Protein AF-A0A5P2QMK4-F1 (afdb_monomer_lite)

Sequence (126 aa):
MMDTYLSAARDLVVEGMRESQVALSSDLEFHLAATLARYMHRPIAPDQLTVRLMDAAQRQARRGESRQIGDACLISCAFFAARLTRTGGSVVHYAGLGQTAYEIAGMPEVAHGFPDMLDVLQASSP

Organism: NCBI:txid147645

Structure (mmCIF, N/CA/C/O backbone):
data_AF-A0A5P2QMK4-F1
#
_entry.id   AF-A0A5P2QMK4-F1
#
loop_
_atom_site.group_PDB
_atom_site.id
_atom_site.type_symbol
_atom_site.label_atom_id
_atom_site.label_alt_id
_atom_site.label_comp_id
_atom_site.label_asym_id
_atom_site.label_entity_id
_atom_site.label_seq_id
_atom_site.pdbx_PDB_ins_code
_atom_site.Cartn_x
_atom_site.Cartn_y
_atom_site.Cartn_z
_atom_site.occupancy
_atom_site.B_iso_or_equiv
_atom_site.auth_seq_id
_atom_site.auth_comp_id
_atom_site.auth_asym_id
_atom_site.auth_atom_id
_atom_site.pdbx_PDB_model_num
ATOM 1 N N . MET A 1 1 ? -14.674 1.678 -17.941 1.00 50.78 1 MET A N 1
ATOM 2 C CA . MET A 1 1 ? -13.920 2.917 -17.595 1.00 50.78 1 MET A CA 1
ATOM 3 C C . MET A 1 1 ? -12.775 2.627 -16.622 1.00 50.78 1 MET A C 1
ATOM 5 O O . MET A 1 1 ? -11.735 3.251 -16.754 1.00 50.78 1 MET A O 1
ATOM 9 N N . MET A 1 2 ? -12.916 1.650 -15.710 1.00 52.34 2 MET A N 1
ATOM 10 C CA . MET A 1 2 ? -11.786 1.069 -14.956 1.00 52.34 2 MET A CA 1
ATOM 11 C C . MET A 1 2 ? -10.701 0.495 -15.893 1.00 52.34 2 MET A C 1
ATOM 13 O O . MET A 1 2 ? -9.514 0.610 -15.611 1.00 52.34 2 MET A O 1
ATOM 17 N N . ASP A 1 3 ? -11.118 -0.048 -17.042 1.00 61.03 3 ASP A N 1
ATOM 18 C CA . ASP A 1 3 ? -10.243 -0.698 -18.031 1.00 61.03 3 ASP A CA 1
ATOM 19 C C . ASP A 1 3 ? -9.217 0.248 -18.666 1.00 61.03 3 ASP A C 1
ATOM 21 O O . ASP A 1 3 ? -8.143 -0.188 -19.063 1.00 61.03 3 ASP A O 1
ATOM 25 N N . THR A 1 4 ? -9.517 1.550 -18.737 1.00 74.31 4 THR A N 1
ATOM 26 C CA . THR A 1 4 ? -8.664 2.526 -19.432 1.00 74.31 4 THR A CA 1
ATOM 27 C C . THR A 1 4 ? -7.327 2.736 -18.723 1.00 74.31 4 THR A C 1
ATOM 29 O O . THR A 1 4 ? -6.306 2.890 -19.384 1.00 74.31 4 THR A O 1
ATOM 32 N N . TYR A 1 5 ? -7.315 2.707 -17.389 1.00 84.25 5 TYR A N 1
ATOM 33 C CA . TYR A 1 5 ? -6.095 2.909 -16.599 1.00 84.25 5 TYR A CA 1
ATOM 34 C C . TYR A 1 5 ? -5.447 1.602 -16.159 1.00 84.25 5 TYR A C 1
ATOM 36 O O . TYR A 1 5 ? -4.308 1.620 -15.707 1.00 84.25 5 TYR A O 1
ATOM 44 N N . LEU A 1 6 ? -6.144 0.470 -16.295 1.00 89.69 6 LEU A N 1
ATOM 45 C CA . LEU A 1 6 ? -5.642 -0.814 -15.821 1.00 89.69 6 LEU A CA 1
ATOM 46 C C . LEU A 1 6 ? -4.372 -1.248 -16.561 1.00 89.69 6 LEU A C 1
ATOM 48 O O . LEU A 1 6 ? -3.462 -1.755 -15.918 1.00 89.69 6 LEU A O 1
ATOM 52 N N . SER A 1 7 ? -4.284 -1.010 -17.875 1.00 90.81 7 SER A N 1
ATOM 53 C CA . SER A 1 7 ? -3.068 -1.318 -18.645 1.00 90.81 7 SER A CA 1
ATOM 54 C C . SER A 1 7 ? -1.876 -0.506 -18.144 1.00 90.81 7 SER A C 1
ATOM 56 O O . SER A 1 7 ? -0.875 -1.083 -17.747 1.00 90.81 7 SER A O 1
ATOM 58 N N . ALA A 1 8 ? -2.017 0.821 -18.069 1.00 90.25 8 ALA A N 1
ATOM 59 C CA . ALA A 1 8 ? -0.945 1.698 -17.601 1.00 90.25 8 ALA A CA 1
ATOM 60 C C . ALA A 1 8 ? -0.549 1.405 -16.144 1.00 90.25 8 ALA A C 1
ATOM 62 O O . ALA A 1 8 ? 0.626 1.424 -15.794 1.00 90.25 8 ALA A O 1
ATOM 63 N N . ALA A 1 9 ? -1.528 1.105 -15.288 1.00 93.12 9 ALA A N 1
ATOM 64 C CA . ALA A 1 9 ? -1.268 0.705 -13.914 1.00 93.12 9 ALA A CA 1
ATOM 65 C C . ALA A 1 9 ? -0.511 -0.626 -13.833 1.00 93.12 9 ALA A C 1
ATOM 67 O O . ALA A 1 9 ? 0.369 -0.773 -12.992 1.00 93.12 9 ALA A O 1
ATOM 68 N N . ARG A 1 10 ? -0.830 -1.583 -14.710 1.00 94.50 10 ARG A N 1
ATOM 69 C CA . ARG A 1 10 ? -0.111 -2.853 -14.792 1.00 94.50 10 ARG A CA 1
ATOM 70 C C . ARG A 1 10 ? 1.325 -2.656 -15.261 1.00 94.50 10 ARG A C 1
ATOM 72 O O . ARG A 1 10 ? 2.218 -3.235 -14.658 1.00 94.50 10 ARG A O 1
ATOM 79 N N . ASP A 1 11 ? 1.547 -1.809 -16.262 1.00 94.50 11 ASP A N 1
ATOM 80 C CA . ASP A 1 11 ? 2.893 -1.498 -16.754 1.00 94.50 11 ASP A CA 1
ATOM 81 C C . ASP A 1 11 ? 3.768 -0.904 -15.634 1.00 94.50 11 ASP A C 1
ATOM 83 O O . ASP A 1 11 ? 4.907 -1.328 -15.450 1.00 94.50 11 ASP A O 1
ATOM 87 N N . LEU A 1 12 ? 3.211 -0.000 -14.816 1.00 93.56 12 LEU A N 1
ATOM 88 C CA . LEU A 1 12 ? 3.899 0.552 -13.641 1.00 93.56 12 LEU A CA 1
ATOM 89 C C . LEU A 1 12 ? 4.213 -0.509 -12.580 1.00 93.56 12 LEU A C 1
ATOM 91 O O . LEU A 1 12 ? 5.294 -0.488 -12.000 1.00 93.56 12 LEU A O 1
ATOM 95 N N . VAL A 1 13 ? 3.289 -1.439 -12.323 1.00 96.12 13 VAL A N 1
ATOM 96 C CA . VAL A 1 13 ? 3.514 -2.539 -11.370 1.00 96.12 13 VAL A CA 1
ATOM 97 C C . VAL A 1 13 ? 4.610 -3.478 -11.867 1.00 96.12 13 VAL A C 1
ATOM 99 O O . VAL A 1 13 ? 5.486 -3.841 -11.089 1.00 96.12 13 VAL A O 1
ATOM 102 N N . VAL A 1 14 ? 4.601 -3.838 -13.152 1.00 96.31 14 VAL A N 1
ATOM 103 C CA . VAL A 1 14 ? 5.631 -4.697 -13.756 1.00 96.31 14 VAL A CA 1
ATOM 104 C C . VAL A 1 14 ? 7.005 -4.036 -13.682 1.00 96.31 14 VAL A C 1
ATOM 106 O O . VAL A 1 14 ? 7.978 -4.693 -13.310 1.00 96.31 14 VAL A O 1
ATOM 109 N N . GLU A 1 15 ? 7.091 -2.740 -13.980 1.00 96.12 15 GLU A N 1
ATOM 110 C CA . GLU A 1 15 ? 8.346 -2.001 -13.838 1.00 96.12 15 GLU A CA 1
ATOM 111 C C . GLU A 1 15 ? 8.783 -1.921 -12.368 1.00 96.12 15 GLU A C 1
ATOM 113 O O . GLU A 1 15 ? 9.930 -2.215 -12.048 1.00 96.12 15 GLU A O 1
ATOM 118 N N . GLY A 1 16 ? 7.858 -1.647 -11.445 1.00 96.56 16 GLY A N 1
ATOM 119 C CA . GLY A 1 16 ? 8.141 -1.649 -10.009 1.00 96.56 16 GLY A CA 1
ATOM 120 C C . GLY A 1 16 ? 8.645 -2.999 -9.491 1.00 96.56 16 GLY A C 1
ATOM 121 O O . GLY A 1 16 ? 9.577 -3.038 -8.692 1.00 96.56 16 GLY A O 1
ATOM 122 N N . MET A 1 17 ? 8.090 -4.117 -9.969 1.00 97.62 17 MET A N 1
ATOM 123 C CA . MET A 1 17 ? 8.561 -5.474 -9.650 1.00 97.62 17 MET A CA 1
ATOM 124 C C . MET A 1 17 ? 9.977 -5.715 -10.170 1.00 97.62 17 MET A C 1
ATOM 126 O O . MET A 1 17 ? 10.803 -6.325 -9.490 1.00 97.62 17 MET A O 1
ATOM 130 N N . ARG A 1 18 ? 10.281 -5.206 -11.366 1.00 96.88 18 ARG A N 1
ATOM 131 C CA . ARG A 1 18 ? 11.610 -5.310 -11.965 1.00 96.88 18 ARG A CA 1
ATOM 132 C C . ARG A 1 18 ? 12.651 -4.509 -11.182 1.00 96.88 18 ARG A C 1
ATOM 134 O O . ARG A 1 18 ? 13.705 -5.058 -10.868 1.00 96.88 18 ARG A O 1
ATOM 141 N N . GLU A 1 19 ? 12.354 -3.255 -10.857 1.00 96.88 19 GLU A N 1
ATOM 142 C CA . GLU A 1 19 ? 13.286 -2.345 -10.179 1.00 96.88 19 GLU A CA 1
ATOM 143 C C . GLU A 1 19 ? 13.484 -2.702 -8.697 1.00 96.88 19 GLU A C 1
ATOM 145 O O . GLU A 1 19 ? 14.600 -2.632 -8.185 1.00 96.88 19 GLU A O 1
ATOM 150 N N . SER A 1 20 ? 12.433 -3.163 -8.011 1.00 96.50 20 SER A N 1
ATOM 151 C CA . SER A 1 20 ? 12.529 -3.631 -6.615 1.00 96.50 20 SER A CA 1
ATOM 152 C C . SER A 1 20 ? 13.054 -5.065 -6.476 1.00 96.50 20 SER A C 1
ATOM 154 O O . SER A 1 20 ? 13.384 -5.488 -5.371 1.00 96.50 20 SER A O 1
ATOM 156 N N . GLN A 1 21 ? 13.121 -5.827 -7.574 1.00 96.81 21 GLN A N 1
ATOM 157 C CA . GLN A 1 21 ? 13.398 -7.271 -7.581 1.00 96.81 21 GLN A CA 1
ATOM 158 C C . GLN A 1 21 ? 12.401 -8.108 -6.754 1.00 96.81 21 GLN A C 1
ATOM 160 O O . GLN A 1 21 ? 12.707 -9.232 -6.351 1.00 96.81 21 GLN A O 1
ATOM 165 N N . VAL A 1 22 ? 11.194 -7.586 -6.527 1.00 97.25 22 VAL A N 1
ATOM 166 C CA . VAL A 1 22 ? 10.105 -8.275 -5.830 1.00 97.25 22 VAL A CA 1
ATOM 167 C C . VAL A 1 22 ? 9.210 -8.990 -6.841 1.00 97.25 22 VAL A C 1
ATOM 169 O O . VAL A 1 22 ? 8.655 -8.382 -7.756 1.00 97.25 22 VAL A O 1
ATOM 172 N N . ALA A 1 23 ? 9.024 -10.296 -6.654 1.00 95.50 23 ALA A N 1
ATOM 173 C CA . ALA A 1 23 ? 8.125 -11.108 -7.469 1.00 95.50 23 ALA A CA 1
ATOM 174 C C . ALA A 1 23 ? 6.776 -11.304 -6.758 1.00 95.50 23 ALA A C 1
ATOM 176 O O . ALA A 1 23 ? 6.620 -12.217 -5.949 1.00 95.50 23 ALA A O 1
ATOM 177 N N . LEU A 1 24 ? 5.795 -10.453 -7.072 1.00 96.94 24 LEU A N 1
ATOM 178 C CA . LEU A 1 24 ? 4.421 -10.611 -6.592 1.00 96.94 24 LEU A CA 1
ATOM 179 C C . LEU A 1 24 ? 3.748 -11.850 -7.207 1.00 96.94 24 LEU A C 1
ATOM 181 O O . LEU A 1 24 ? 4.017 -12.216 -8.353 1.00 96.94 24 LEU A O 1
ATOM 185 N N . SER A 1 25 ? 2.828 -12.470 -6.459 1.00 97.06 25 SER A N 1
ATOM 186 C CA . SER A 1 25 ? 1.898 -13.452 -7.031 1.00 97.06 25 SER A CA 1
ATOM 187 C C . SER A 1 25 ? 0.987 -12.776 -8.064 1.00 97.06 25 SER A C 1
ATOM 189 O O . SER A 1 25 ? 0.791 -11.559 -8.033 1.00 97.06 25 SER A O 1
ATOM 191 N N . SER A 1 26 ? 0.381 -13.558 -8.962 1.00 94.94 26 SER A N 1
ATOM 192 C CA . SER A 1 26 ? -0.563 -13.029 -9.958 1.00 94.94 26 SER A CA 1
ATOM 193 C C . SER A 1 26 ? -1.732 -12.273 -9.323 1.00 94.94 26 SER A C 1
ATOM 195 O O . SER A 1 26 ? -2.224 -11.294 -9.886 1.00 94.94 26 SER A O 1
ATOM 197 N N . ASP A 1 27 ? -2.161 -12.714 -8.142 1.00 95.19 27 ASP A N 1
ATOM 198 C CA . ASP A 1 27 ? -3.295 -12.139 -7.425 1.00 95.19 27 ASP A CA 1
ATOM 199 C C . ASP A 1 27 ? -2.906 -10.811 -6.764 1.00 95.19 27 ASP A C 1
ATOM 201 O O . ASP A 1 27 ? -3.670 -9.842 -6.828 1.00 95.19 27 ASP A O 1
ATOM 205 N N . LEU A 1 28 ? -1.691 -10.726 -6.209 1.00 97.31 28 LEU A N 1
ATOM 206 C CA . LEU A 1 28 ? -1.130 -9.485 -5.676 1.00 97.31 28 LEU A CA 1
ATOM 207 C C . LEU A 1 28 ? -0.842 -8.467 -6.784 1.00 97.31 28 LEU A C 1
ATOM 209 O O . LEU A 1 28 ? -1.220 -7.306 -6.638 1.00 97.31 28 LEU A O 1
ATOM 213 N N . GLU A 1 29 ? -0.252 -8.890 -7.906 1.00 97.38 29 GLU A N 1
ATOM 214 C CA . GLU A 1 29 ? -0.031 -8.039 -9.085 1.00 97.38 29 GLU A CA 1
ATOM 215 C C . GLU A 1 29 ? -1.361 -7.454 -9.581 1.00 97.38 29 GLU A C 1
ATOM 217 O O . GLU A 1 29 ? -1.494 -6.239 -9.761 1.00 97.38 29 GLU A O 1
ATOM 222 N N . PHE A 1 30 ? -2.379 -8.305 -9.753 1.00 95.75 30 PHE A N 1
ATOM 223 C CA . PHE A 1 30 ? -3.694 -7.872 -10.212 1.00 95.75 30 PHE A CA 1
ATOM 224 C C . PHE A 1 30 ? -4.369 -6.922 -9.218 1.00 95.75 30 PHE A C 1
ATOM 226 O O . PHE A 1 30 ? -4.910 -5.888 -9.627 1.00 95.75 30 PHE A O 1
ATOM 233 N N . HIS A 1 31 ? -4.340 -7.237 -7.917 1.00 96.06 31 HIS A N 1
ATOM 234 C CA . HIS A 1 31 ? -4.886 -6.352 -6.885 1.00 96.06 31 HIS A CA 1
ATOM 235 C C . HIS A 1 31 ? -4.177 -4.998 -6.895 1.00 96.06 31 HIS A C 1
ATOM 237 O O . HIS A 1 31 ? -4.850 -3.966 -6.881 1.00 96.06 31 HIS A O 1
ATOM 243 N N . LEU A 1 32 ? -2.846 -4.989 -6.980 1.00 96.56 32 LEU A N 1
ATOM 244 C CA . LEU A 1 32 ? -2.043 -3.772 -6.981 1.00 96.56 32 LEU A CA 1
ATOM 245 C C . LEU A 1 32 ? -2.341 -2.896 -8.201 1.00 96.56 32 LEU A C 1
ATOM 247 O O . LEU A 1 32 ? -2.631 -1.708 -8.042 1.00 96.56 32 LEU A O 1
ATOM 251 N N . ALA A 1 33 ? -2.374 -3.482 -9.401 1.00 95.75 33 ALA A N 1
ATOM 252 C CA . ALA A 1 33 ? -2.709 -2.772 -10.634 1.00 95.75 33 ALA A CA 1
ATOM 253 C C . ALA A 1 33 ? -4.142 -2.210 -10.596 1.00 95.75 33 ALA A C 1
ATOM 255 O O . ALA A 1 33 ? -4.375 -1.047 -10.939 1.00 95.75 33 ALA A O 1
ATOM 256 N N . ALA A 1 34 ? -5.113 -2.995 -10.118 1.00 94.44 34 ALA A N 1
ATOM 257 C CA . ALA A 1 34 ? -6.497 -2.544 -9.976 1.00 94.44 34 ALA A CA 1
ATOM 258 C C . ALA A 1 34 ? -6.643 -1.420 -8.938 1.00 94.44 34 ALA A C 1
ATOM 260 O O . ALA A 1 34 ? -7.449 -0.501 -9.121 1.00 94.44 34 ALA A O 1
ATOM 261 N N . THR A 1 35 ? -5.879 -1.478 -7.847 1.00 93.75 35 THR A N 1
ATOM 262 C CA . THR A 1 35 ? -5.832 -0.434 -6.821 1.00 93.75 35 THR A CA 1
ATOM 263 C C . THR A 1 35 ? -5.215 0.842 -7.379 1.00 93.75 35 THR A C 1
ATOM 265 O O . THR A 1 35 ? -5.834 1.902 -7.290 1.00 93.75 35 THR A O 1
ATOM 268 N N . LEU A 1 36 ? -4.072 0.756 -8.056 1.00 92.31 36 LEU A N 1
ATOM 269 C CA . LEU A 1 36 ? -3.412 1.908 -8.662 1.00 92.31 36 LEU A CA 1
ATOM 270 C C . LEU A 1 36 ? -4.308 2.589 -9.713 1.00 92.31 36 LEU A C 1
ATOM 272 O O . LEU A 1 36 ? -4.560 3.792 -9.620 1.00 92.31 36 LEU A O 1
ATOM 276 N N . ALA A 1 37 ? -4.909 1.820 -10.627 1.00 92.06 37 ALA A N 1
ATOM 277 C CA . ALA A 1 37 ? -5.866 2.334 -11.615 1.00 92.06 37 ALA A CA 1
ATOM 278 C C . ALA A 1 37 ? -7.067 3.047 -10.963 1.00 92.06 37 ALA A C 1
ATOM 280 O O . ALA A 1 37 ? -7.588 4.040 -11.486 1.00 92.06 37 ALA A O 1
ATOM 281 N N . ARG A 1 38 ? -7.507 2.571 -9.789 1.00 89.62 38 ARG A N 1
ATOM 282 C CA . ARG A 1 38 ? -8.593 3.194 -9.023 1.00 89.62 38 ARG A CA 1
ATOM 283 C C . ARG A 1 38 ? -8.209 4.560 -8.459 1.00 89.62 38 ARG A C 1
ATOM 285 O O . ARG A 1 38 ? -9.045 5.459 -8.408 1.00 89.62 38 ARG A O 1
ATOM 292 N N . TYR A 1 39 ? -6.965 4.713 -8.026 1.00 86.50 39 TYR A N 1
ATOM 293 C CA . TYR A 1 39 ? -6.485 5.937 -7.390 1.00 86.50 39 TYR A CA 1
ATOM 294 C C . TYR A 1 39 ? -5.888 6.953 -8.368 1.00 86.50 39 TYR A C 1
ATOM 296 O O . TYR A 1 39 ? -5.823 8.130 -8.031 1.00 86.50 39 TYR A O 1
ATOM 304 N N . MET A 1 40 ? -5.603 6.562 -9.613 1.00 84.94 40 MET A N 1
ATOM 305 C CA . MET A 1 40 ? -5.282 7.502 -10.699 1.00 84.94 40 MET A CA 1
ATOM 306 C C . MET A 1 40 ? -6.417 8.494 -11.008 1.00 84.94 40 MET A C 1
ATOM 308 O O . MET A 1 40 ? -6.161 9.589 -11.497 1.00 84.94 40 MET A O 1
ATOM 312 N N . HIS A 1 41 ? -7.670 8.136 -10.715 1.00 78.81 41 HIS A N 1
ATOM 313 C CA . HIS A 1 41 ? -8.843 8.975 -10.992 1.00 78.81 41 HIS A CA 1
ATOM 314 C C . HIS A 1 41 ? -9.588 9.435 -9.730 1.00 78.81 41 HIS A C 1
ATOM 316 O O . HIS A 1 41 ? -10.612 10.116 -9.831 1.00 78.81 41 HIS A O 1
ATOM 322 N N . ARG A 1 42 ? -9.118 9.050 -8.535 1.00 76.94 42 ARG A N 1
ATOM 323 C CA . ARG A 1 42 ? -9.739 9.430 -7.262 1.00 76.94 42 ARG A CA 1
ATOM 324 C C . ARG A 1 42 ? -8.779 10.264 -6.422 1.00 76.94 42 ARG A C 1
ATOM 326 O O . ARG A 1 42 ? -7.721 9.758 -6.058 1.00 76.94 42 ARG A O 1
ATOM 333 N N . PRO A 1 43 ? -9.163 11.492 -6.026 1.00 69.62 43 PRO A N 1
ATOM 334 C CA . PRO A 1 43 ? -8.358 12.262 -5.097 1.00 69.62 43 PRO A CA 1
ATOM 335 C C . PRO A 1 43 ? -8.247 11.514 -3.766 1.00 69.62 43 PRO A C 1
ATOM 337 O O . PRO A 1 43 ? -9.242 11.055 -3.198 1.00 69.62 43 PRO A O 1
ATOM 340 N N . ILE A 1 44 ? -7.020 11.408 -3.266 1.00 72.25 44 ILE A N 1
ATOM 341 C CA . ILE A 1 44 ? -6.745 10.929 -1.915 1.00 72.25 44 ILE A CA 1
ATOM 342 C C . ILE A 1 44 ? -6.689 12.143 -1.001 1.00 72.25 44 ILE A C 1
ATOM 344 O O . ILE A 1 44 ? -6.145 13.184 -1.365 1.00 72.25 44 ILE A O 1
ATOM 348 N N . ALA A 1 45 ? -7.231 11.995 0.203 1.00 74.06 45 ALA A N 1
ATOM 349 C CA . ALA A 1 45 ? -7.038 12.936 1.297 1.00 74.06 45 ALA A CA 1
ATOM 350 C C . ALA A 1 45 ? -6.163 12.267 2.372 1.00 74.06 45 ALA A C 1
ATOM 352 O O . ALA A 1 45 ? -6.717 11.731 3.336 1.00 74.06 45 ALA A O 1
ATOM 353 N N . PRO A 1 46 ? -4.819 12.251 2.217 1.00 68.31 46 PRO A N 1
ATOM 354 C CA . PRO A 1 46 ? -3.945 11.525 3.135 1.00 68.31 46 PRO A CA 1
ATOM 355 C C . PRO A 1 46 ? -4.051 12.047 4.570 1.00 68.31 46 PRO A C 1
ATOM 357 O O . PRO A 1 46 ? -4.027 11.271 5.514 1.00 68.31 46 PRO A O 1
ATOM 360 N N . ASP A 1 47 ? -4.282 13.351 4.732 1.00 66.06 47 ASP A N 1
ATOM 361 C CA . ASP A 1 47 ? -4.409 14.005 6.043 1.00 66.06 47 ASP A CA 1
ATOM 362 C C . ASP A 1 47 ? -5.620 13.514 6.852 1.00 66.06 47 ASP A C 1
ATOM 364 O O . ASP A 1 47 ? -5.661 13.669 8.068 1.00 66.06 47 ASP A O 1
ATOM 368 N N . GLN A 1 48 ? -6.628 12.942 6.186 1.00 70.38 48 GLN A N 1
ATOM 369 C CA . GLN A 1 48 ? -7.854 12.457 6.824 1.00 70.38 48 GLN A CA 1
ATOM 370 C C . GLN A 1 48 ? -7.845 10.943 7.037 1.00 70.38 48 GLN A C 1
ATOM 372 O O . GLN A 1 48 ? -8.815 10.411 7.579 1.00 70.38 48 GLN A O 1
ATOM 377 N N . LEU A 1 49 ? -6.785 10.241 6.616 1.00 70.12 49 LEU A N 1
ATOM 378 C CA . LEU A 1 49 ? -6.713 8.785 6.726 1.00 70.12 49 LEU A CA 1
ATOM 379 C C . LEU A 1 49 ? -6.903 8.340 8.163 1.00 70.12 49 LEU A C 1
ATOM 381 O O . LEU A 1 49 ? -7.794 7.540 8.410 1.00 70.12 49 LEU A O 1
ATOM 385 N N . THR A 1 50 ? -6.153 8.908 9.106 1.00 66.00 50 THR A N 1
ATOM 386 C CA . THR A 1 50 ? -6.213 8.533 10.526 1.00 66.00 50 THR A CA 1
ATOM 387 C C . THR A 1 50 ? -7.616 8.681 11.106 1.00 66.00 50 THR A C 1
ATOM 389 O O . THR A 1 50 ? -8.087 7.791 11.806 1.00 66.00 50 THR A O 1
ATOM 392 N N . VAL A 1 51 ? -8.321 9.768 10.776 1.00 70.44 51 VAL A N 1
ATOM 393 C CA . VAL A 1 51 ? -9.692 10.003 11.256 1.00 70.44 51 VAL A CA 1
ATOM 394 C C . VAL A 1 51 ? -10.666 9.021 10.614 1.00 70.44 51 VAL A C 1
ATOM 396 O O . VAL A 1 51 ? -11.427 8.377 11.327 1.00 70.44 51 VAL A O 1
ATOM 399 N N . ARG A 1 52 ? -10.613 8.846 9.287 1.00 71.25 52 ARG A N 1
ATOM 400 C CA . ARG A 1 52 ? -11.464 7.882 8.565 1.00 71.25 52 ARG A CA 1
ATOM 401 C C . ARG A 1 52 ? -11.239 6.447 9.044 1.00 71.25 52 ARG A C 1
ATOM 403 O O . ARG A 1 52 ? -12.187 5.679 9.137 1.00 71.25 52 ARG A O 1
ATOM 410 N N . LEU A 1 53 ? -9.992 6.112 9.361 1.00 66.06 53 LEU A N 1
ATOM 411 C CA . LEU A 1 53 ? -9.562 4.838 9.928 1.00 66.06 53 LEU A CA 1
ATOM 412 C C . LEU A 1 53 ? -10.157 4.606 11.320 1.00 66.06 53 LEU A C 1
ATOM 414 O O . LEU A 1 53 ? -10.771 3.568 11.553 1.00 66.06 53 LEU A O 1
ATOM 418 N N . MET A 1 54 ? -9.999 5.567 12.234 1.00 67.81 54 MET A N 1
ATOM 419 C CA . MET A 1 54 ? -10.543 5.470 13.595 1.00 67.81 54 MET A CA 1
ATOM 420 C C . MET A 1 54 ? -12.069 5.372 13.584 1.00 67.81 54 MET A C 1
ATOM 422 O O . MET A 1 54 ? -12.649 4.568 14.308 1.00 67.81 54 MET A O 1
ATOM 426 N N . ASP A 1 55 ? -12.710 6.146 12.718 1.00 75.38 55 ASP A N 1
AT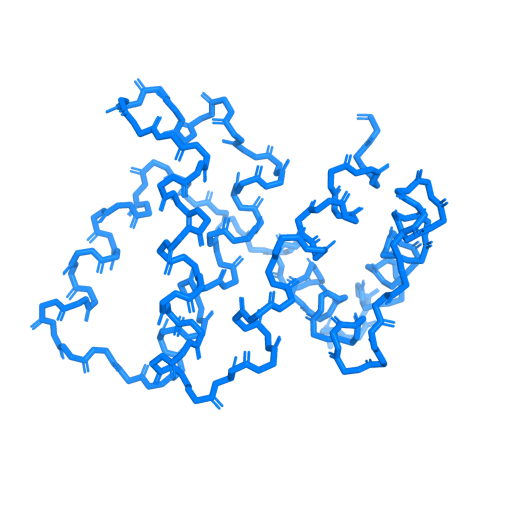OM 427 C CA . ASP A 1 55 ? -14.157 6.165 12.548 1.00 75.38 55 ASP A CA 1
ATOM 428 C C . ASP A 1 55 ? -14.694 4.823 12.011 1.00 75.38 55 ASP A C 1
ATOM 430 O O . ASP A 1 55 ? -15.660 4.263 12.530 1.00 75.38 55 ASP A O 1
ATOM 434 N N . ALA A 1 56 ? -14.008 4.235 11.029 1.00 69.69 56 ALA A N 1
ATOM 435 C CA . ALA A 1 56 ? -14.321 2.910 10.501 1.00 69.69 56 ALA A CA 1
ATOM 436 C C . ALA A 1 56 ? -14.109 1.788 11.536 1.00 69.69 56 ALA A C 1
ATOM 438 O O . ALA A 1 56 ? -14.931 0.874 11.643 1.00 69.69 56 ALA A O 1
ATOM 439 N N . ALA A 1 57 ? -13.041 1.870 12.336 1.00 64.19 57 ALA A N 1
ATOM 440 C CA . ALA A 1 57 ? -12.788 0.928 13.424 1.00 64.19 57 ALA A CA 1
ATOM 441 C C . ALA A 1 57 ? -13.884 1.000 14.502 1.00 64.19 57 ALA A C 1
ATOM 443 O O . ALA A 1 57 ? -14.380 -0.035 14.947 1.00 64.19 57 ALA A O 1
ATOM 444 N N . GLN A 1 58 ? -14.321 2.210 14.870 1.00 67.31 58 GLN A N 1
ATOM 445 C CA . GLN A 1 58 ? -15.395 2.418 15.848 1.00 67.31 58 GLN A CA 1
ATOM 446 C C . GLN A 1 58 ? -16.750 1.887 15.370 1.00 67.31 58 GLN A C 1
ATOM 448 O O . GLN A 1 58 ? -17.531 1.384 16.176 1.00 67.31 58 GLN A O 1
ATOM 453 N N . ARG A 1 59 ? -17.038 1.96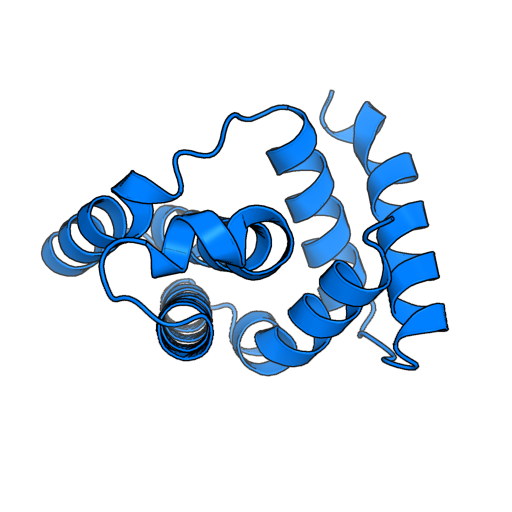6 14.067 1.00 74.25 59 ARG A N 1
ATOM 454 C CA . ARG A 1 59 ? -18.319 1.525 13.494 1.00 74.25 59 ARG A CA 1
ATOM 455 C C . ARG A 1 59 ? -18.367 0.053 13.084 1.00 74.25 59 ARG A C 1
ATOM 457 O O . ARG A 1 59 ? -19.357 -0.348 12.477 1.00 74.25 59 ARG A O 1
ATOM 464 N N . GLN A 1 60 ? -17.332 -0.737 13.383 1.00 66.94 60 GLN A N 1
ATOM 465 C CA . GLN A 1 60 ? -17.180 -2.104 12.864 1.00 66.94 60 GLN A CA 1
ATOM 466 C C . GLN A 1 60 ? -17.376 -2.148 11.341 1.00 66.94 60 GLN A C 1
ATOM 468 O O . GLN A 1 60 ? -18.320 -2.754 10.827 1.00 66.94 60 GLN A O 1
ATOM 473 N N . ALA A 1 61 ? -16.496 -1.445 10.626 1.00 66.88 61 ALA A N 1
ATOM 474 C CA . ALA A 1 61 ? -16.551 -1.294 9.179 1.00 66.88 61 ALA A CA 1
ATOM 475 C C . ALA A 1 61 ? -16.858 -2.602 8.435 1.00 66.88 61 ALA A C 1
ATOM 477 O O . ALA A 1 61 ? -16.338 -3.681 8.734 1.00 66.88 61 ALA A O 1
ATOM 478 N N . ARG A 1 62 ? -17.706 -2.488 7.409 1.00 76.50 62 ARG A N 1
ATOM 479 C CA . ARG A 1 62 ? -18.006 -3.607 6.508 1.00 76.50 62 ARG A CA 1
ATOM 480 C C . ARG A 1 62 ? -16.739 -3.974 5.735 1.00 76.50 62 ARG A C 1
ATOM 482 O O . ARG A 1 62 ? -15.967 -3.091 5.375 1.00 76.50 62 ARG A O 1
ATOM 489 N N . ARG A 1 63 ? -16.587 -5.246 5.346 1.00 80.69 63 ARG A N 1
ATOM 490 C CA . ARG A 1 63 ? -15.418 -5.748 4.586 1.00 80.69 63 ARG A CA 1
ATOM 491 C C . ARG A 1 63 ? -14.999 -4.854 3.407 1.00 80.69 63 ARG A C 1
ATOM 493 O O . ARG A 1 63 ? -13.815 -4.643 3.178 1.00 80.69 63 ARG A O 1
ATOM 500 N N . GLY A 1 64 ? -15.968 -4.300 2.671 1.00 82.00 64 GLY A N 1
ATOM 501 C CA . GLY A 1 64 ? -15.697 -3.401 1.543 1.00 82.00 64 GLY A CA 1
ATOM 502 C C . GLY A 1 64 ? -15.104 -2.040 1.934 1.00 82.00 64 GLY A C 1
ATOM 503 O O . GLY A 1 64 ? -14.326 -1.480 1.168 1.00 82.00 64 GLY A O 1
ATOM 504 N N . GLU A 1 65 ? -15.445 -1.515 3.110 1.00 84.75 65 GLU A N 1
ATOM 505 C CA . GLU A 1 65 ? -14.867 -0.286 3.662 1.00 84.75 65 GLU A CA 1
ATOM 506 C C . GLU A 1 65 ? -13.456 -0.549 4.203 1.00 84.75 65 GLU A C 1
ATOM 508 O O . GLU A 1 65 ? -12.540 0.210 3.897 1.00 84.75 65 GLU A O 1
ATOM 513 N N . SER A 1 66 ? -13.242 -1.684 4.879 1.00 87.62 66 SER A N 1
ATOM 514 C CA . SER A 1 66 ? -11.912 -2.122 5.326 1.00 87.62 66 SER A CA 1
ATOM 515 C C . SER A 1 66 ? -10.941 -2.313 4.156 1.00 87.62 66 SER A C 1
ATOM 517 O O . SER A 1 66 ? -9.811 -1.839 4.216 1.00 87.62 66 SER A O 1
ATOM 519 N N . ARG A 1 67 ? -11.393 -2.894 3.035 1.00 91.94 67 ARG A N 1
ATOM 520 C CA . ARG A 1 67 ? -10.579 -2.964 1.812 1.00 91.94 67 ARG A CA 1
ATOM 521 C C . ARG A 1 67 ? -10.171 -1.576 1.313 1.00 91.94 67 ARG A C 1
ATOM 523 O O . ARG A 1 67 ? -9.002 -1.356 1.032 1.00 91.94 67 ARG A O 1
ATOM 530 N N . GLN A 1 68 ? -11.112 -0.635 1.211 1.00 89.81 68 GLN A N 1
ATOM 531 C CA . GLN A 1 68 ? -10.809 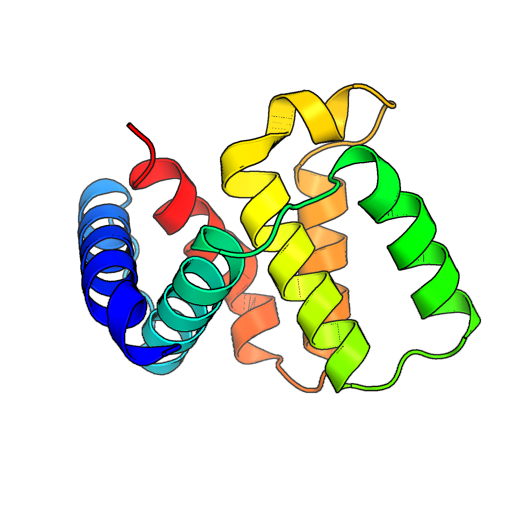0.721 0.723 1.00 89.81 68 GLN A CA 1
ATOM 532 C C . GLN A 1 68 ? -9.818 1.456 1.627 1.00 89.81 68 GLN A C 1
ATOM 534 O O . GLN A 1 68 ? -9.040 2.284 1.157 1.00 89.81 68 GLN A O 1
ATOM 539 N N . ILE A 1 69 ? -9.866 1.171 2.924 1.00 88.50 69 ILE A N 1
ATOM 540 C CA . ILE A 1 69 ? -8.903 1.674 3.893 1.00 88.50 69 ILE A CA 1
ATOM 541 C C . ILE A 1 69 ? -7.518 1.073 3.633 1.00 88.50 69 ILE A C 1
ATOM 543 O O . ILE A 1 69 ? -6.554 1.829 3.550 1.00 88.50 69 ILE A O 1
ATOM 547 N N . GLY A 1 70 ? -7.426 -0.247 3.444 1.00 92.75 70 GLY A N 1
ATOM 548 C CA . GLY A 1 70 ? -6.181 -0.926 3.071 1.00 92.75 70 GLY A CA 1
ATOM 549 C C . GLY A 1 70 ? -5.571 -0.356 1.788 1.00 92.75 70 GLY A C 1
ATOM 550 O O . GLY A 1 70 ? -4.398 0.023 1.778 1.00 92.75 70 GLY A O 1
ATOM 551 N N . ASP A 1 71 ? -6.388 -0.199 0.743 1.00 93.94 71 ASP A N 1
ATOM 552 C CA . ASP A 1 71 ? -5.975 0.376 -0.540 1.00 93.94 71 ASP A CA 1
ATOM 553 C C . ASP A 1 71 ? 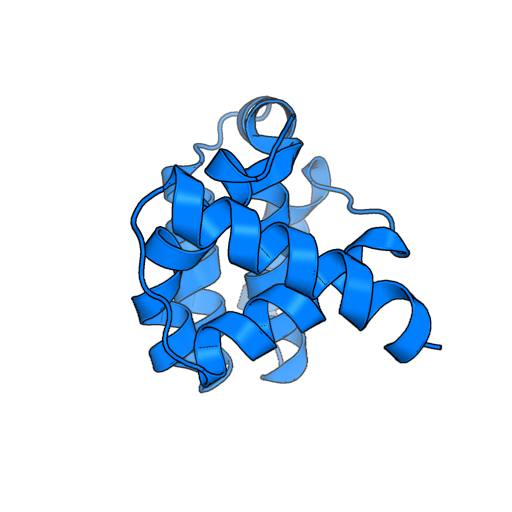-5.466 1.827 -0.361 1.00 93.94 71 ASP A C 1
ATOM 555 O O . ASP A 1 71 ? -4.424 2.211 -0.899 1.00 93.94 71 ASP A O 1
ATOM 559 N N . ALA A 1 72 ? -6.170 2.644 0.434 1.00 90.94 72 ALA A N 1
ATOM 560 C CA . ALA A 1 72 ? -5.785 4.029 0.698 1.00 90.94 72 ALA A CA 1
ATOM 561 C C . ALA A 1 72 ? -4.490 4.142 1.518 1.00 90.94 72 ALA A C 1
ATOM 563 O O . ALA A 1 72 ? -3.688 5.038 1.242 1.00 90.94 72 ALA A O 1
ATOM 564 N N . CYS A 1 73 ? -4.276 3.255 2.498 1.00 91.56 73 CYS A N 1
ATOM 565 C CA . CYS A 1 73 ? -3.017 3.160 3.237 1.00 91.56 73 CYS A CA 1
ATOM 566 C C . CYS A 1 73 ? -1.862 2.830 2.289 1.00 91.56 73 CYS A C 1
ATOM 568 O O . CYS A 1 73 ? -0.852 3.525 2.317 1.00 91.56 73 CYS A O 1
ATOM 570 N N . LEU A 1 74 ? -2.034 1.835 1.414 1.00 94.06 74 LEU A N 1
ATOM 571 C CA . LEU A 1 74 ? -1.005 1.408 0.465 1.00 94.06 74 LEU A CA 1
ATOM 572 C C . LEU A 1 74 ? -0.568 2.555 -0.457 1.00 94.06 74 LEU A C 1
ATOM 574 O O . LEU A 1 74 ? 0.609 2.909 -0.494 1.00 94.06 74 LEU A O 1
ATOM 578 N N . ILE A 1 75 ? -1.524 3.208 -1.126 1.00 92.56 75 ILE A N 1
ATOM 579 C CA . ILE A 1 75 ? -1.219 4.319 -2.040 1.00 92.56 75 ILE A CA 1
ATOM 580 C C . ILE A 1 75 ? -0.646 5.528 -1.290 1.00 92.56 75 ILE A C 1
ATOM 582 O O . ILE A 1 75 ? 0.247 6.212 -1.791 1.00 92.56 75 ILE A O 1
ATOM 586 N N . SER A 1 76 ? -1.122 5.800 -0.073 1.00 89.56 76 SER A N 1
ATOM 587 C CA . SER A 1 76 ? -0.617 6.936 0.703 1.00 89.56 76 SER A CA 1
ATOM 588 C C . SER A 1 76 ? 0.802 6.711 1.208 1.00 89.56 76 SER A C 1
ATOM 590 O O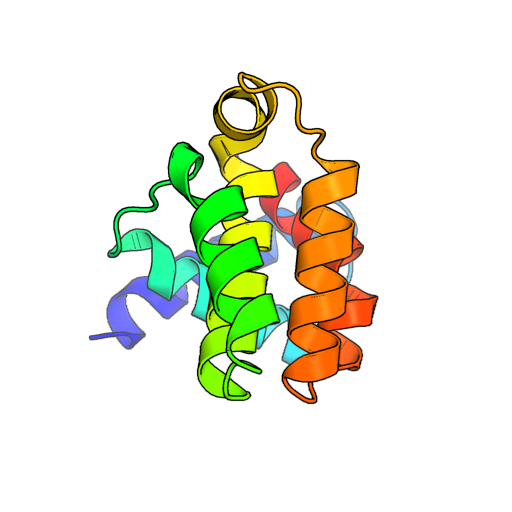 . SER A 1 76 ? 1.606 7.641 1.156 1.00 89.56 76 SER A O 1
ATOM 592 N N . CYS A 1 77 ? 1.131 5.493 1.641 1.00 91.38 77 CYS A N 1
ATOM 593 C CA . CYS A 1 77 ? 2.492 5.116 2.014 1.00 91.38 77 CYS A CA 1
ATOM 594 C C . CYS A 1 77 ? 3.452 5.194 0.819 1.00 91.38 77 CYS A C 1
ATOM 596 O O . CYS A 1 77 ? 4.583 5.641 0.994 1.00 91.38 77 CYS A O 1
ATOM 598 N N . ALA A 1 78 ? 2.999 4.812 -0.379 1.00 91.81 78 ALA A N 1
ATOM 599 C CA . ALA A 1 78 ? 3.821 4.841 -1.586 1.00 91.81 78 ALA A CA 1
ATOM 600 C C . ALA A 1 78 ? 4.087 6.269 -2.098 1.00 91.81 78 ALA A C 1
ATOM 602 O O . ALA A 1 78 ? 5.237 6.653 -2.271 1.00 91.81 78 ALA A O 1
ATOM 603 N N . PHE A 1 79 ? 3.041 7.081 -2.294 1.00 88.50 79 PHE A N 1
ATOM 604 C CA . PHE A 1 79 ? 3.157 8.350 -3.035 1.00 88.50 79 PHE A CA 1
ATOM 605 C C . PHE A 1 79 ? 3.008 9.611 -2.175 1.00 88.50 79 PHE A C 1
ATOM 607 O O . PHE A 1 79 ? 3.287 10.720 -2.629 1.00 88.50 79 PHE A O 1
ATOM 614 N N . PHE A 1 80 ? 2.552 9.481 -0.926 1.00 86.19 80 PHE A N 1
ATOM 615 C CA . PHE A 1 80 ? 2.206 10.621 -0.071 1.00 86.19 80 PHE A CA 1
ATOM 616 C C . PHE A 1 80 ? 2.838 10.538 1.326 1.00 86.19 80 PHE A C 1
ATOM 618 O O . PHE A 1 80 ? 2.345 11.169 2.266 1.00 86.19 80 PHE A O 1
ATOM 625 N N . ALA A 1 81 ? 3.954 9.815 1.468 1.00 83.50 81 ALA A N 1
ATOM 626 C CA . ALA A 1 81 ? 4.638 9.597 2.743 1.00 83.50 81 ALA A CA 1
ATOM 627 C C . ALA A 1 81 ? 4.930 10.907 3.500 1.00 83.50 81 ALA A C 1
ATOM 629 O O . ALA A 1 81 ? 4.571 11.039 4.667 1.00 83.50 81 ALA A O 1
ATOM 630 N N . ALA A 1 82 ? 5.479 11.923 2.823 1.00 81.75 82 ALA A N 1
ATOM 631 C CA . ALA A 1 82 ? 5.783 13.227 3.429 1.00 81.75 82 ALA A CA 1
ATOM 632 C C . ALA A 1 82 ? 4.543 13.973 3.959 1.00 81.75 82 ALA A C 1
ATOM 634 O O . ALA A 1 82 ? 4.639 14.835 4.835 1.00 81.75 82 ALA A O 1
ATOM 635 N N . ARG A 1 83 ? 3.364 13.677 3.405 1.00 78.56 83 ARG A N 1
ATOM 636 C CA . ARG A 1 83 ? 2.096 14.253 3.849 1.00 78.56 83 ARG A CA 1
ATOM 637 C C . ARG A 1 83 ? 1.515 13.461 5.023 1.00 78.56 83 ARG A C 1
ATOM 639 O O . ARG A 1 83 ? 1.091 14.074 5.996 1.00 78.56 83 ARG A O 1
ATOM 646 N N . LEU A 1 84 ? 1.598 12.130 4.979 1.00 77.50 84 LEU A N 1
ATOM 647 C CA . LEU A 1 84 ? 1.200 11.238 6.077 1.00 77.50 84 LEU A CA 1
ATOM 648 C C . LEU A 1 84 ? 1.975 11.486 7.378 1.00 77.50 84 LEU A C 1
ATOM 650 O O . LEU A 1 84 ? 1.407 11.381 8.465 1.00 77.50 84 LEU A O 1
ATOM 654 N N . THR A 1 85 ? 3.270 11.793 7.283 1.00 79.69 85 THR A N 1
ATOM 655 C CA . THR A 1 85 ? 4.136 11.965 8.461 1.00 79.69 85 THR A CA 1
ATOM 656 C C . THR A 1 85 ? 4.055 13.359 9.081 1.00 79.69 85 THR A C 1
ATOM 658 O O . THR A 1 85 ? 4.471 13.554 10.223 1.00 79.69 85 THR A O 1
ATOM 661 N N . ARG A 1 86 ? 3.462 14.336 8.382 1.00 78.06 86 ARG A N 1
ATOM 662 C CA . ARG A 1 86 ? 3.391 15.739 8.826 1.00 78.06 86 ARG A CA 1
ATOM 663 C C . ARG A 1 86 ? 2.635 15.927 10.144 1.00 78.06 86 ARG A C 1
ATOM 665 O O . ARG A 1 86 ? 2.921 16.863 10.881 1.00 78.06 86 ARG A O 1
ATOM 672 N N . THR A 1 87 ? 1.678 15.053 10.439 1.00 69.88 87 THR A N 1
ATOM 673 C CA . THR A 1 87 ? 0.849 15.095 11.654 1.00 69.88 87 THR A CA 1
ATOM 674 C C . THR A 1 87 ? 1.354 14.164 12.765 1.00 69.88 87 THR A C 1
ATOM 676 O O . THR A 1 87 ? 0.638 13.933 13.735 1.00 69.88 87 THR A O 1
ATOM 679 N N . GLY A 1 88 ? 2.584 13.645 12.649 1.00 67.88 88 GLY A N 1
ATOM 680 C CA . GLY A 1 88 ? 3.229 12.812 13.675 1.00 67.88 88 GLY A CA 1
ATOM 681 C C . GLY A 1 88 ? 3.048 11.300 13.501 1.00 67.88 88 GLY A C 1
ATOM 682 O O . GLY A 1 88 ? 3.488 10.537 14.357 1.00 67.88 88 GLY A O 1
ATOM 683 N N . GLY A 1 89 ? 2.426 10.847 12.408 1.00 74.06 89 GLY A N 1
ATOM 684 C CA . GLY A 1 89 ? 2.399 9.429 12.036 1.00 74.06 89 GLY A CA 1
ATOM 685 C C . GLY A 1 89 ? 3.714 8.956 11.402 1.00 74.06 89 GLY A C 1
ATOM 686 O O . GLY A 1 89 ? 4.542 9.762 10.980 1.00 74.06 89 GLY A O 1
ATOM 687 N N . SER A 1 90 ? 3.894 7.640 11.283 1.00 84.56 90 SER A N 1
ATOM 688 C CA . SER A 1 90 ? 5.000 7.028 10.532 1.00 84.56 90 SER A CA 1
ATOM 689 C C . SER A 1 90 ? 4.467 6.159 9.394 1.00 84.56 90 SER A C 1
ATOM 691 O O . SER A 1 90 ? 3.360 5.628 9.478 1.00 84.56 90 SER A O 1
ATOM 693 N N . VAL A 1 91 ? 5.257 5.975 8.333 1.00 86.25 91 VAL A N 1
ATOM 694 C CA . VAL A 1 91 ? 4.899 5.059 7.232 1.00 86.25 91 VAL A CA 1
ATOM 695 C C . VAL A 1 91 ? 4.656 3.643 7.766 1.00 86.25 91 VAL A C 1
ATOM 697 O O . VAL A 1 91 ? 3.673 3.014 7.395 1.00 86.25 91 VAL A O 1
ATOM 700 N N . VAL A 1 92 ? 5.476 3.190 8.723 1.00 88.88 92 VAL A N 1
ATOM 701 C CA . VAL A 1 92 ? 5.322 1.889 9.399 1.00 88.88 92 VAL A CA 1
ATOM 702 C C . VAL A 1 92 ? 3.963 1.768 10.097 1.00 88.88 92 VAL A C 1
ATOM 704 O O . VAL A 1 92 ? 3.300 0.740 9.982 1.00 88.88 92 VAL A O 1
ATOM 707 N N . HIS A 1 93 ? 3.514 2.821 10.784 1.00 87.00 93 HIS A N 1
ATOM 708 C CA . HIS A 1 93 ? 2.208 2.835 11.442 1.00 87.00 93 HIS A CA 1
ATOM 709 C C . HIS A 1 93 ? 1.059 2.663 10.437 1.00 87.00 93 HIS A C 1
ATOM 711 O O . HIS A 1 93 ? 0.189 1.815 10.632 1.00 87.00 93 HIS A O 1
ATOM 717 N N . TYR A 1 94 ? 1.070 3.425 9.341 1.00 88.31 94 TYR A N 1
ATOM 718 C CA . TYR A 1 94 ? 0.024 3.329 8.318 1.00 88.31 94 TYR A CA 1
ATOM 719 C C . TYR A 1 94 ? 0.096 2.027 7.510 1.00 88.31 94 TYR A C 1
ATOM 721 O O . TYR A 1 94 ? -0.948 1.512 7.108 1.00 88.31 94 TYR A O 1
ATOM 729 N N . ALA A 1 95 ? 1.289 1.454 7.327 1.00 92.12 95 ALA A N 1
ATOM 730 C CA . ALA A 1 95 ? 1.460 0.135 6.727 1.00 92.12 95 ALA A CA 1
ATOM 731 C C . ALA A 1 95 ? 0.814 -0.959 7.592 1.00 92.12 95 ALA A C 1
ATOM 733 O O . ALA A 1 95 ? -0.043 -1.691 7.103 1.00 92.12 95 ALA A O 1
ATOM 734 N N . GLY A 1 96 ? 1.115 -1.000 8.896 1.00 92.00 96 GLY A N 1
ATOM 735 C CA . GLY A 1 96 ? 0.495 -1.960 9.820 1.00 92.00 96 GLY A CA 1
ATOM 736 C C . GLY A 1 96 ? -1.031 -1.815 9.906 1.00 92.00 96 GLY A C 1
ATOM 737 O O . GLY A 1 96 ? -1.765 -2.805 9.987 1.00 92.00 96 GLY A O 1
ATOM 738 N N . LEU A 1 97 ? -1.538 -0.582 9.809 1.00 88.44 97 LEU A N 1
ATOM 739 C CA . LEU A 1 97 ? -2.976 -0.329 9.699 1.00 88.44 97 LEU A CA 1
ATOM 740 C C . LEU A 1 97 ? -3.566 -0.868 8.392 1.00 88.44 97 LEU A C 1
ATOM 742 O O . LEU A 1 97 ? -4.632 -1.479 8.419 1.00 88.44 97 LEU A O 1
ATOM 746 N N . GLY A 1 98 ? -2.885 -0.670 7.262 1.00 92.50 98 GLY A N 1
ATOM 747 C CA . GLY A 1 98 ? -3.302 -1.215 5.971 1.00 92.50 98 GLY A CA 1
ATOM 748 C C . GLY A 1 98 ? -3.387 -2.743 5.983 1.00 92.50 98 GLY A C 1
ATOM 749 O O . GLY A 1 98 ? -4.399 -3.299 5.560 1.00 92.50 98 GLY A O 1
ATOM 750 N N . GLN A 1 99 ? -2.382 -3.411 6.556 1.00 94.88 99 GLN A N 1
ATOM 751 C CA . GLN A 1 99 ? -2.373 -4.865 6.755 1.00 94.88 99 GLN A CA 1
ATOM 752 C C . GLN A 1 99 ? -3.584 -5.326 7.572 1.00 94.88 99 GLN A C 1
ATOM 754 O O . GLN A 1 99 ? -4.349 -6.182 7.133 1.00 94.88 99 GLN A O 1
ATOM 759 N N . THR A 1 100 ? -3.822 -4.685 8.719 1.00 92.25 100 THR A N 1
ATOM 760 C CA . THR A 1 100 ? -4.969 -4.997 9.586 1.00 92.25 100 THR A CA 1
ATOM 761 C C . THR A 1 100 ? -6.304 -4.795 8.861 1.00 92.25 100 THR A C 1
ATOM 763 O O . THR A 1 100 ? -7.237 -5.580 9.020 1.00 92.25 100 THR A O 1
ATOM 766 N N . ALA A 1 101 ? -6.413 -3.753 8.036 1.00 90.81 101 ALA A N 1
ATOM 767 C CA . ALA A 1 101 ? -7.623 -3.477 7.274 1.00 90.81 101 ALA A CA 1
ATOM 768 C C . ALA A 1 101 ? -7.904 -4.563 6.218 1.00 90.81 101 ALA A C 1
ATOM 770 O O . ALA A 1 101 ? -9.059 -4.965 6.053 1.00 90.81 101 ALA A O 1
ATOM 771 N N . TYR A 1 102 ? -6.869 -5.085 5.553 1.00 95.06 102 TYR A N 1
ATOM 772 C CA . TYR A 1 102 ? -7.009 -6.221 4.638 1.00 95.06 102 TYR A CA 1
ATOM 773 C C . TYR A 1 102 ? -7.366 -7.525 5.364 1.00 95.06 102 TYR A C 1
ATOM 775 O O . TYR A 1 102 ? -8.232 -8.254 4.881 1.00 95.06 102 TYR A O 1
ATOM 783 N N . GLU A 1 103 ? -6.805 -7.783 6.549 1.00 93.19 103 GLU A N 1
ATOM 784 C CA . GLU A 1 103 ? -7.202 -8.928 7.387 1.00 93.19 103 GLU A CA 1
ATOM 785 C C . GLU A 1 103 ? -8.699 -8.884 7.726 1.00 93.19 103 GLU A C 1
ATOM 787 O O . GLU A 1 103 ? -9.441 -9.835 7.476 1.00 93.19 103 GLU A O 1
ATOM 792 N N . ILE A 1 104 ? -9.193 -7.734 8.200 1.00 89.94 104 ILE A N 1
ATOM 793 C CA . ILE A 1 104 ? -10.621 -7.534 8.509 1.00 89.94 104 ILE A CA 1
ATOM 794 C C . ILE A 1 104 ? -11.491 -7.675 7.248 1.00 89.94 104 ILE A C 1
ATOM 796 O O . ILE A 1 104 ? -12.618 -8.178 7.309 1.00 89.94 104 ILE A O 1
ATOM 800 N N . ALA A 1 105 ? -10.976 -7.262 6.088 1.00 91.12 105 ALA A N 1
ATOM 801 C CA . ALA A 1 105 ? -11.652 -7.440 4.807 1.00 91.12 105 ALA A CA 1
ATOM 802 C C . ALA A 1 105 ? -11.731 -8.914 4.357 1.00 91.12 105 ALA A C 1
ATOM 804 O O . ALA A 1 105 ? -12.479 -9.213 3.422 1.00 91.12 105 ALA A O 1
ATOM 805 N N . GLY A 1 106 ? -11.023 -9.832 5.025 1.00 93.50 106 GLY A N 1
ATOM 806 C CA . GLY A 1 106 ? -10.902 -11.234 4.628 1.00 93.50 106 GLY A CA 1
ATOM 807 C C . GLY A 1 106 ? -9.932 -11.432 3.464 1.00 93.50 106 GLY A C 1
ATOM 808 O O . GLY A 1 106 ? -10.176 -12.284 2.615 1.00 93.50 106 GLY A O 1
ATOM 809 N N . MET A 1 107 ? -8.872 -10.620 3.399 1.00 95.94 107 MET A N 1
ATOM 810 C CA . MET A 1 107 ? -7.850 -10.624 2.346 1.00 95.94 107 MET A CA 1
ATOM 811 C C . MET A 1 107 ? -6.446 -10.887 2.935 1.00 95.94 107 MET A C 1
ATOM 813 O O . MET A 1 107 ? -5.569 -10.032 2.810 1.00 95.94 107 MET A O 1
ATOM 817 N N . PRO A 1 108 ? -6.210 -12.043 3.586 1.00 95.12 108 PRO A N 1
ATOM 818 C CA . PRO A 1 108 ? -4.966 -12.313 4.315 1.00 95.12 108 PRO A CA 1
ATOM 819 C C . PRO A 1 108 ? -3.725 -12.352 3.410 1.00 95.12 108 PRO A C 1
ATOM 821 O O . PRO A 1 108 ? -2.664 -11.885 3.806 1.00 95.12 108 PRO A O 1
ATOM 824 N N . GLU A 1 109 ? -3.846 -12.833 2.167 1.00 95.88 109 GLU A N 1
ATOM 825 C CA . GLU A 1 109 ? -2.729 -12.816 1.207 1.00 95.88 109 GLU A CA 1
ATOM 826 C C . GLU A 1 109 ? -2.293 -11.381 0.881 1.00 95.88 109 GLU A C 1
ATOM 828 O O . GLU A 1 109 ? -1.107 -11.066 0.897 1.00 95.88 109 GLU A O 1
ATOM 833 N N . VAL A 1 110 ? -3.259 -10.480 0.681 1.00 96.94 110 VAL A N 1
ATOM 834 C CA . VAL A 1 110 ? -3.011 -9.054 0.417 1.00 96.94 110 VAL A CA 1
ATOM 835 C C . VAL A 1 110 ? -2.472 -8.340 1.657 1.00 96.94 110 VAL A C 1
ATOM 837 O O . VAL A 1 110 ? -1.628 -7.455 1.541 1.00 96.94 110 VAL A O 1
ATOM 840 N N . ALA A 1 111 ? -2.922 -8.733 2.852 1.00 96.75 111 ALA A N 1
ATOM 841 C CA . ALA A 1 111 ? -2.368 -8.232 4.105 1.00 96.75 111 ALA A CA 1
ATOM 842 C C . ALA A 1 111 ? -0.895 -8.640 4.274 1.00 96.75 111 ALA A C 1
ATOM 844 O O . ALA A 1 111 ? -0.052 -7.800 4.593 1.00 96.75 111 ALA A O 1
ATOM 845 N N . HIS A 1 112 ? -0.575 -9.910 4.022 1.00 96.94 112 HIS A N 1
ATOM 846 C CA . HIS A 1 112 ? 0.788 -10.422 4.126 1.00 96.94 112 HIS A CA 1
ATOM 847 C C . HIS A 1 112 ? 1.712 -9.810 3.067 1.00 96.94 112 HIS A C 1
ATOM 849 O O . HIS A 1 112 ? 2.798 -9.354 3.407 1.00 96.94 112 HIS A O 1
ATOM 855 N N . GLY A 1 113 ? 1.241 -9.708 1.821 1.00 97.06 113 GLY A N 1
ATOM 856 C CA . GLY A 1 113 ? 1.972 -9.109 0.702 1.00 97.06 113 GLY A CA 1
ATOM 857 C C . GLY A 1 113 ? 2.026 -7.578 0.712 1.00 97.06 113 GLY A C 1
ATOM 858 O O . GLY A 1 113 ? 2.508 -6.983 -0.246 1.00 97.06 113 GLY A O 1
ATOM 859 N N . PHE A 1 114 ? 1.519 -6.906 1.752 1.00 97.62 114 PHE A N 1
ATOM 860 C CA . PHE A 1 114 ? 1.527 -5.441 1.821 1.00 97.62 114 PHE A CA 1
ATOM 861 C C . PHE A 1 114 ? 2.927 -4.822 1.682 1.00 97.62 114 PHE A C 1
ATOM 863 O O . PHE A 1 114 ? 3.044 -3.870 0.910 1.00 97.62 114 PHE A O 1
ATOM 870 N N . PRO A 1 115 ? 3.971 -5.291 2.401 1.00 96.81 115 PRO A N 1
ATOM 871 C CA . PRO A 1 115 ? 5.310 -4.715 2.286 1.00 96.81 115 PRO A CA 1
ATOM 872 C C . PRO A 1 115 ? 5.854 -4.860 0.863 1.00 96.81 115 PRO A C 1
ATOM 874 O O . PRO A 1 115 ? 6.250 -3.868 0.267 1.00 96.81 115 PRO A O 1
ATOM 877 N N . ASP A 1 116 ? 5.724 -6.051 0.282 1.00 97.75 116 ASP A N 1
ATOM 878 C CA . ASP A 1 116 ? 6.149 -6.352 -1.086 1.00 97.75 116 ASP A CA 1
ATOM 879 C C . ASP A 1 116 ? 5.448 -5.447 -2.113 1.00 97.75 116 ASP A C 1
ATOM 881 O O . ASP A 1 116 ? 6.080 -4.863 -2.991 1.00 97.75 116 ASP A O 1
ATOM 885 N N . MET A 1 117 ? 4.129 -5.265 -1.983 1.00 97.69 117 MET A N 1
ATOM 886 C CA . MET A 1 117 ? 3.377 -4.340 -2.836 1.00 97.69 117 MET A CA 1
ATOM 887 C C . MET A 1 117 ? 3.804 -2.878 -2.638 1.00 97.69 117 MET A C 1
ATOM 889 O O . MET A 1 117 ? 3.778 -2.102 -3.594 1.00 97.69 117 MET A O 1
ATOM 893 N N . LEU A 1 118 ? 4.154 -2.476 -1.413 1.00 96.56 118 LEU A N 1
ATOM 894 C CA . LEU A 1 118 ? 4.627 -1.124 -1.125 1.00 96.56 118 LEU A CA 1
ATOM 895 C C . LEU A 1 118 ? 5.999 -0.877 -1.762 1.00 96.56 118 LEU A C 1
ATOM 897 O O . LEU A 1 118 ? 6.173 0.164 -2.395 1.00 96.56 118 LEU A O 1
ATOM 901 N N . ASP A 1 119 ? 6.919 -1.833 -1.650 1.00 96.06 119 ASP A N 1
ATOM 902 C CA . ASP A 1 119 ? 8.254 -1.768 -2.250 1.00 96.06 119 ASP A CA 1
ATOM 903 C C . ASP A 1 119 ? 8.164 -1.659 -3.778 1.00 96.06 119 ASP A C 1
ATOM 905 O O . ASP A 1 119 ? 8.796 -0.789 -4.380 1.00 96.06 119 ASP A O 1
ATOM 909 N N . VAL A 1 120 ? 7.289 -2.459 -4.403 1.00 97.31 120 VAL A N 1
ATOM 910 C CA . VAL A 1 120 ? 6.992 -2.377 -5.843 1.00 97.31 120 VAL A CA 1
ATOM 911 C C . VAL A 1 120 ? 6.506 -0.982 -6.237 1.00 97.31 120 VAL A C 1
ATOM 913 O O . VAL A 1 120 ? 7.008 -0.399 -7.199 1.00 97.31 120 VAL A O 1
ATOM 916 N N . LEU A 1 121 ? 5.549 -0.407 -5.501 1.00 94.81 121 LEU A N 1
ATOM 917 C CA . LEU A 1 121 ? 5.039 0.928 -5.822 1.00 94.81 121 LEU A CA 1
ATOM 918 C C . LEU A 1 121 ? 6.101 2.017 -5.641 1.00 94.81 121 LEU A C 1
ATOM 920 O O . LEU A 1 121 ? 6.184 2.922 -6.469 1.00 94.81 121 LEU A O 1
ATOM 924 N N . GLN A 1 122 ? 6.909 1.939 -4.584 1.00 93.38 122 GLN A N 1
ATOM 925 C CA . GLN A 1 122 ? 7.966 2.916 -4.324 1.00 93.38 122 GLN A CA 1
ATOM 926 C C . GLN A 1 122 ? 9.073 2.858 -5.381 1.00 93.38 122 GLN A C 1
ATOM 928 O O . GLN A 1 122 ? 9.557 3.909 -5.792 1.00 93.38 122 GLN A O 1
ATOM 933 N N . ALA A 1 123 ? 9.412 1.664 -5.874 1.00 93.00 123 ALA A N 1
ATOM 934 C CA . ALA A 1 123 ? 10.365 1.487 -6.968 1.00 93.00 123 ALA A CA 1
ATOM 935 C C . ALA A 1 123 ? 9.820 1.954 -8.330 1.00 93.00 123 ALA A C 1
ATOM 937 O O . ALA A 1 123 ? 10.591 2.353 -9.194 1.00 93.00 123 ALA A O 1
ATOM 938 N N . SER A 1 124 ? 8.495 1.947 -8.518 1.00 84.75 124 SER A N 1
ATOM 939 C CA . SER A 1 124 ? 7.842 2.458 -9.736 1.00 84.75 124 SER A CA 1
ATOM 940 C C . SER A 1 124 ? 7.674 3.987 -9.779 1.00 84.75 124 SER A C 1
ATOM 942 O O . SER A 1 124 ? 7.198 4.523 -10.783 1.00 84.75 124 SER A O 1
ATOM 944 N N . SER A 1 125 ? 8.003 4.702 -8.694 1.00 67.75 125 SER A N 1
ATOM 945 C CA . SER A 1 125 ? 7.873 6.161 -8.639 1.00 67.75 125 SER A CA 1
ATOM 946 C C . SER A 1 125 ? 9.035 6.838 -9.383 1.00 67.75 125 SER A C 1
ATOM 948 O O . SER A 1 125 ? 10.184 6.500 -9.105 1.00 67.75 125 SER A O 1
ATOM 950 N N . PRO A 1 126 ? 8.767 7.804 -10.285 1.00 56.47 126 PRO A N 1
ATOM 951 C CA . PRO A 1 126 ? 9.809 8.599 -10.936 1.00 56.47 126 PRO A CA 1
ATOM 952 C C . PRO A 1 126 ? 10.547 9.533 -9.967 1.00 56.47 126 PRO A C 1
ATOM 954 O O . PRO A 1 126 ? 9.984 9.853 -8.889 1.00 56.47 126 PRO A O 1
#

Radius of gyration: 13.69 Å; chains: 1; bounding box: 32×29×35 Å

Foldseek 3Di:
DLVVQLVVLLVLLVQLCVQLVFDDDPVLSNLLSSLSSVPVPDDADLLCLVVLLVVCVVVVHDLVSLQVSLSSLLVCLQPPQVVNPPVPDHNVRSLLSSLVSCVSSVNNSNSVCSVSSSSSSNSSDD

pLDDT: mean 86.21, std 11.49, range [50.78, 97.75]

Secondary structure (DSSP, 8-state):
-THHHHHHHHHHHHHHHHHHT----HHHHHHHHHHHHHHSSS---GGGHHHHHHHHHHTT--HHHHHHHHHHHHHHHHH-HHH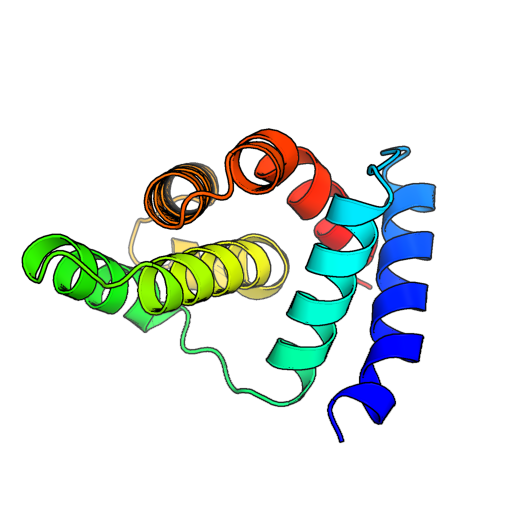HGGGT--HHHHHHHHHHHHHHTT-HHHHHTHHHHHHHHHHT--